Protein AF-A0A816GBE8-F1 (afdb_monomer_lite)

Foldseek 3Di:
DVVVVVVVVVVVVVVCVVCVVVVVNPPPPPFDFPPPFDADFDQDPVPRDTDGDDDPVVLVCCCVVPVVVVVVVLVVVLVVVLVVLVVVLVVVVVVVVVPDDDPCVVVSVCVSVVVNVVVVVVSVVVVLVVVLVSVVVSRDRGDVVND

Organism: NCBI:txid392033

Structure (mmCIF, N/CA/C/O backbone):
data_AF-A0A816GBE8-F1
#
_entry.id   AF-A0A816GBE8-F1
#
loop_
_atom_site.group_PDB
_atom_site.id
_atom_site.type_symbol
_atom_site.label_atom_id
_atom_site.label_alt_id
_atom_site.label_comp_id
_atom_site.label_asym_id
_atom_site.label_entity_id
_atom_site.label_seq_id
_atom_site.pdbx_PDB_ins_code
_atom_site.Cartn_x
_atom_site.Cartn_y
_atom_site.Cartn_z
_atom_site.occupancy
_atom_site.B_iso_or_equiv
_atom_site.auth_seq_id
_atom_site.auth_comp_id
_atom_site.auth_asym_id
_atom_site.auth_atom_id
_atom_site.pdbx_PDB_model_num
ATOM 1 N N . MET A 1 1 ? 17.360 5.935 10.957 1.00 73.19 1 MET A N 1
ATOM 2 C CA . MET A 1 1 ? 16.538 5.271 11.997 1.00 73.19 1 MET A CA 1
ATOM 3 C C . MET A 1 1 ? 16.233 6.179 13.185 1.00 73.19 1 MET A C 1
ATOM 5 O O . MET A 1 1 ? 15.063 6.327 13.497 1.00 73.19 1 MET A O 1
ATOM 9 N N . ILE A 1 2 ? 17.224 6.856 13.785 1.00 94.06 2 ILE A N 1
ATOM 10 C CA . ILE A 1 2 ? 17.028 7.737 14.960 1.00 94.06 2 ILE A CA 1
ATOM 11 C C . ILE A 1 2 ? 15.955 8.817 14.728 1.00 94.06 2 ILE A C 1
ATOM 13 O O . ILE A 1 2 ? 15.089 9.008 15.573 1.00 94.06 2 ILE A O 1
ATOM 17 N N . TRP A 1 3 ? 15.961 9.472 13.562 1.00 94.12 3 TRP A N 1
ATOM 18 C CA . TRP A 1 3 ? 14.969 10.500 13.221 1.00 94.12 3 TRP A CA 1
ATOM 19 C C . TRP A 1 3 ? 13.533 9.961 13.155 1.00 94.12 3 TRP A C 1
ATOM 21 O O . TRP A 1 3 ? 12.629 10.582 13.696 1.00 94.12 3 TRP A O 1
ATOM 31 N N . ALA A 1 4 ? 13.323 8.783 12.558 1.00 93.25 4 ALA A N 1
ATOM 32 C CA . ALA A 1 4 ? 11.997 8.173 12.459 1.00 93.25 4 ALA A CA 1
ATOM 33 C C . ALA A 1 4 ? 11.442 7.819 13.847 1.00 93.25 4 ALA A C 1
ATOM 35 O O . ALA A 1 4 ? 10.296 8.130 14.163 1.00 93.25 4 ALA A O 1
ATOM 36 N N . THR A 1 5 ? 12.281 7.236 14.708 1.00 94.88 5 THR A N 1
ATOM 37 C CA . THR A 1 5 ? 11.910 6.937 16.095 1.00 94.88 5 THR A CA 1
ATOM 38 C C . THR A 1 5 ? 11.639 8.217 16.886 1.00 94.88 5 THR A C 1
ATOM 40 O O . THR A 1 5 ? 10.636 8.300 17.591 1.00 94.88 5 THR A O 1
ATOM 43 N N . GLY A 1 6 ? 12.487 9.240 16.734 1.00 95.62 6 GLY A N 1
ATOM 44 C CA . GLY A 1 6 ? 12.308 10.542 17.378 1.00 95.62 6 GLY A CA 1
ATOM 45 C C . GLY A 1 6 ? 11.014 11.234 16.950 1.00 95.62 6 GLY A C 1
ATOM 46 O O . GLY A 1 6 ? 10.261 11.703 17.801 1.00 95.62 6 GLY A O 1
ATOM 47 N N . PHE A 1 7 ? 10.708 11.218 15.652 1.00 94.69 7 PHE A N 1
ATOM 48 C CA . PHE A 1 7 ? 9.465 11.749 15.104 1.00 94.69 7 PHE A CA 1
ATOM 49 C C . PHE A 1 7 ? 8.239 11.018 15.661 1.00 94.69 7 PHE A C 1
ATOM 51 O O . PHE A 1 7 ? 7.305 11.674 16.106 1.00 94.69 7 PHE A O 1
ATOM 58 N N . LEU A 1 8 ? 8.248 9.680 15.720 1.00 93.62 8 LEU A N 1
ATOM 59 C CA . LEU A 1 8 ? 7.137 8.909 16.294 1.00 93.62 8 LEU A CA 1
ATOM 60 C C . LEU A 1 8 ? 6.914 9.224 17.777 1.00 93.62 8 LEU A C 1
ATOM 62 O O . LEU A 1 8 ? 5.772 9.365 18.214 1.00 93.62 8 LEU A O 1
ATOM 66 N N . ILE A 1 9 ? 7.991 9.361 18.553 1.00 94.81 9 ILE A N 1
ATOM 67 C CA . ILE A 1 9 ? 7.905 9.722 19.974 1.00 94.81 9 ILE A CA 1
ATOM 68 C C . ILE A 1 9 ? 7.336 11.135 20.131 1.00 94.81 9 ILE A C 1
ATOM 70 O O . ILE A 1 9 ? 6.430 11.351 20.939 1.00 94.81 9 ILE A O 1
ATOM 74 N N . PHE A 1 10 ? 7.843 12.088 19.349 1.00 95.12 10 PHE A N 1
ATOM 75 C CA . PHE A 1 10 ? 7.362 13.464 19.358 1.00 95.12 10 PHE A CA 1
ATOM 76 C C . PHE A 1 10 ? 5.888 13.550 18.947 1.00 95.12 10 PHE A C 1
ATOM 78 O O . PHE A 1 10 ? 5.087 14.178 19.636 1.00 95.12 10 PHE A O 1
ATOM 85 N N . TRP A 1 11 ? 5.506 12.854 17.877 1.00 94.00 11 TRP A N 1
ATOM 86 C CA . TRP A 1 11 ? 4.138 12.834 17.374 1.00 94.00 11 TRP A CA 1
ATOM 87 C C . TRP A 1 11 ? 3.161 12.229 18.382 1.00 94.00 11 TRP A C 1
ATOM 89 O O . TRP A 1 11 ? 2.105 12.806 18.627 1.00 94.00 11 TRP A O 1
ATOM 99 N N . ARG A 1 12 ? 3.530 11.124 19.048 1.00 90.62 12 ARG A N 1
ATOM 100 C CA . ARG A 1 12 ? 2.709 10.534 20.120 1.00 90.62 12 ARG A CA 1
ATOM 101 C C . ARG A 1 12 ? 2.489 11.499 21.282 1.00 90.62 12 ARG A C 1
ATOM 103 O O . ARG A 1 12 ? 1.380 11.574 21.801 1.00 90.62 12 ARG A O 1
ATOM 110 N N . ARG A 1 13 ? 3.524 12.250 21.675 1.00 91.44 13 ARG A N 1
ATOM 111 C CA . ARG A 1 13 ? 3.397 13.287 22.712 1.00 91.44 13 ARG A CA 1
ATOM 112 C C . ARG A 1 13 ? 2.461 14.407 22.265 1.00 91.44 13 ARG A C 1
ATOM 114 O O . ARG A 1 13 ? 1.569 14.783 23.016 1.00 91.44 13 ARG A O 1
ATOM 121 N N . ARG A 1 14 ? 2.620 14.884 21.028 1.00 90.38 14 ARG A N 1
ATOM 122 C CA . ARG A 1 14 ? 1.782 15.948 20.467 1.00 90.38 14 ARG A CA 1
ATOM 123 C C . ARG A 1 14 ? 0.316 15.531 20.336 1.00 90.38 14 ARG A C 1
ATOM 125 O O . ARG A 1 14 ? -0.564 16.330 20.631 1.00 90.38 14 ARG A O 1
ATOM 132 N N . GLN A 1 15 ? 0.043 14.286 19.940 1.00 90.00 15 GLN A N 1
ATOM 133 C CA . GLN A 1 15 ? -1.323 13.760 19.883 1.00 90.00 15 GLN A CA 1
ATOM 134 C C . GLN A 1 15 ? -1.992 13.731 21.260 1.00 90.00 15 GLN A C 1
ATOM 136 O O . GLN A 1 15 ? -3.145 14.136 21.370 1.00 90.00 15 GLN A O 1
ATOM 141 N N . ALA A 1 16 ? -1.274 13.303 22.303 1.00 86.75 16 ALA A N 1
ATOM 142 C CA . ALA A 1 16 ? -1.808 13.286 23.664 1.00 86.75 16 ALA A CA 1
ATOM 143 C C . ALA A 1 16 ? -2.120 14.700 24.182 1.00 86.75 16 ALA A C 1
ATOM 145 O O . ALA A 1 16 ? -3.162 14.915 24.793 1.00 86.75 16 ALA A O 1
ATOM 146 N N . GLU A 1 17 ? -1.255 15.675 23.890 1.00 88.94 17 GLU A N 1
ATOM 147 C CA . GLU A 1 17 ? -1.470 17.078 24.259 1.00 88.94 17 GLU A CA 1
ATOM 148 C C . GLU A 1 17 ? -2.728 17.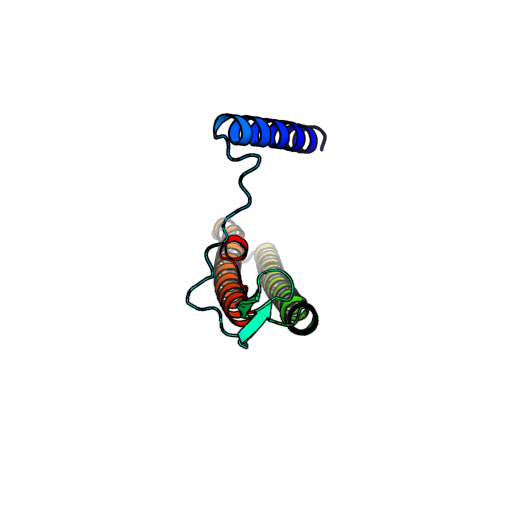660 23.594 1.00 88.94 17 GLU A C 1
ATOM 150 O O . GLU A 1 17 ? -3.540 18.298 24.259 1.00 88.94 17 GLU A O 1
ATOM 155 N N . ILE A 1 18 ? -2.926 17.398 22.297 1.00 88.56 18 ILE A N 1
ATOM 156 C CA . ILE A 1 18 ? -4.110 17.862 21.557 1.00 88.56 18 ILE A CA 1
ATOM 157 C C . ILE A 1 18 ? -5.381 17.169 22.069 1.00 88.56 18 ILE A C 1
ATOM 159 O O . ILE A 1 18 ? -6.397 17.829 22.275 1.00 88.56 18 ILE A O 1
ATOM 163 N N . ALA A 1 19 ? -5.328 15.859 22.331 1.00 85.38 19 ALA A N 1
ATOM 164 C CA . ALA A 1 19 ? -6.460 15.118 22.889 1.00 85.38 19 ALA A CA 1
ATOM 165 C C . ALA A 1 19 ? -6.864 15.641 24.279 1.00 85.38 19 ALA A C 1
ATOM 167 O O . ALA A 1 19 ? -8.056 15.763 24.574 1.00 85.38 19 ALA A O 1
ATOM 168 N N . TYR A 1 20 ? -5.874 16.012 25.101 1.00 84.06 20 TYR A N 1
ATOM 169 C CA . TYR A 1 20 ? -6.091 16.655 26.395 1.00 84.06 20 TYR A CA 1
ATOM 170 C C . TYR A 1 20 ? -6.712 18.050 26.246 1.00 84.06 20 TYR A C 1
ATOM 172 O O . TYR A 1 20 ? -7.715 18.339 26.892 1.00 84.06 20 TYR A O 1
ATOM 180 N N . GLN A 1 21 ? -6.190 18.891 25.345 1.00 88.94 21 GLN A N 1
ATOM 181 C CA . GLN A 1 21 ? -6.753 20.223 25.067 1.00 88.94 21 GLN A CA 1
ATOM 182 C C . GLN A 1 21 ? -8.208 20.163 24.591 1.00 88.94 21 GLN A C 1
ATOM 184 O O . GLN A 1 21 ? -9.004 21.038 24.922 1.00 88.94 21 GLN A O 1
ATOM 189 N N . TRP A 1 22 ? -8.565 19.135 23.823 1.00 87.19 22 TRP A N 1
ATOM 190 C CA . TRP A 1 22 ? -9.931 18.926 23.343 1.00 87.19 22 TRP A CA 1
ATOM 191 C C . TRP A 1 22 ? -10.825 18.181 24.337 1.00 87.19 22 TRP A C 1
ATOM 193 O O . TRP A 1 22 ? -11.980 17.917 24.018 1.00 87.19 22 TRP A O 1
ATOM 203 N N . ASN A 1 23 ? -10.320 17.847 25.531 1.00 79.50 23 ASN A N 1
ATOM 204 C CA . ASN A 1 23 ? -11.038 17.088 26.556 1.00 79.50 23 ASN A CA 1
ATOM 205 C C . ASN A 1 23 ? -11.622 15.759 26.029 1.00 79.50 23 ASN A C 1
ATOM 207 O O . ASN A 1 23 ? -12.653 15.277 26.490 1.00 79.50 23 ASN A O 1
ATOM 211 N N . THR A 1 24 ? -10.957 15.178 25.027 1.00 75.81 24 THR A N 1
ATOM 212 C CA . THR A 1 24 ? -11.331 13.903 24.389 1.00 75.81 24 THR A CA 1
ATOM 213 C C . THR A 1 24 ? -10.486 12.740 24.904 1.00 75.81 24 THR A C 1
ATOM 215 O O . THR A 1 24 ? -10.634 11.620 24.425 1.00 75.81 24 THR A O 1
ATOM 218 N N . LEU A 1 25 ? -9.599 12.996 25.874 1.00 67.38 25 LEU A N 1
ATOM 219 C CA . LEU A 1 25 ? -8.664 12.009 26.411 1.00 67.38 25 LEU A CA 1
ATOM 220 C C . LEU A 1 25 ? -9.383 10.833 27.097 1.00 67.38 25 LEU A C 1
ATOM 222 O O . LEU A 1 25 ? -8.980 9.693 26.894 1.00 67.38 25 LEU A O 1
ATOM 226 N N . ASP A 1 26 ? -10.468 11.122 27.825 1.00 62.22 26 ASP A N 1
ATOM 227 C CA . ASP A 1 26 ? -11.258 10.149 28.598 1.00 62.22 26 ASP A CA 1
ATOM 228 C C . ASP A 1 26 ? -12.691 9.980 28.067 1.00 62.22 26 ASP A C 1
ATOM 230 O O . ASP A 1 26 ? -13.553 9.416 28.743 1.00 62.22 26 ASP A O 1
ATOM 234 N N . MET A 1 27 ? -12.987 10.474 26.858 1.00 57.50 27 MET A N 1
ATOM 235 C CA . MET A 1 27 ? -14.253 10.117 26.221 1.00 57.50 27 MET A CA 1
ATOM 236 C C . MET A 1 27 ? -14.192 8.635 25.856 1.00 57.50 27 MET A C 1
ATOM 238 O O . MET A 1 27 ? -13.541 8.264 24.877 1.00 57.50 27 MET A O 1
ATOM 242 N N . GLU A 1 28 ? -14.894 7.789 26.618 1.00 56.84 28 GLU A N 1
ATOM 243 C CA . GLU A 1 28 ? -15.313 6.490 26.100 1.00 56.84 28 GLU A CA 1
ATOM 244 C C . GLU A 1 28 ? -16.019 6.767 24.771 1.00 56.84 28 GLU A C 1
ATOM 246 O O . GLU A 1 28 ? -16.988 7.538 24.747 1.00 56.84 28 GLU A O 1
ATOM 251 N N . PRO A 1 29 ? -15.512 6.241 23.644 1.00 56.19 29 PRO A N 1
ATOM 252 C CA . PRO A 1 29 ? -16.166 6.453 22.374 1.00 56.19 29 PRO A CA 1
ATOM 253 C C . PRO A 1 29 ? -17.565 5.858 22.508 1.00 56.19 29 PRO A C 1
ATOM 255 O O . PRO A 1 29 ? -17.725 4.647 22.637 1.00 56.19 29 PRO A O 1
ATOM 258 N N . ILE A 1 30 ? -18.583 6.718 22.519 1.00 49.59 30 ILE A N 1
ATOM 259 C CA . ILE A 1 30 ? -19.970 6.293 22.371 1.00 49.59 30 ILE A CA 1
ATOM 260 C C . ILE A 1 30 ? -20.057 5.791 20.932 1.00 49.59 30 ILE A C 1
ATOM 262 O O . ILE A 1 30 ? -20.272 6.557 19.995 1.00 49.59 30 ILE A O 1
ATOM 266 N N . GLU A 1 31 ? -19.733 4.516 20.747 1.00 52.31 31 GLU A N 1
ATOM 267 C CA . GLU A 1 31 ? -19.660 3.878 19.445 1.00 52.31 31 GLU A CA 1
ATOM 268 C C . GLU A 1 31 ? -21.063 3.814 18.855 1.00 52.31 31 GLU A C 1
ATOM 270 O O . GLU A 1 31 ? -21.915 3.029 19.277 1.00 52.31 31 GLU A O 1
ATOM 275 N N . GLU A 1 32 ? -21.316 4.671 17.867 1.00 51.97 32 GLU A N 1
ATOM 276 C CA . GLU A 1 32 ? -22.520 4.577 17.058 1.00 51.97 32 GLU A CA 1
ATOM 277 C C . GLU A 1 32 ? -22.555 3.206 16.375 1.00 51.97 32 GLU A C 1
ATOM 279 O O . GLU A 1 32 ? -21.706 2.854 15.551 1.00 51.97 32 GLU A O 1
ATOM 284 N N . ILE A 1 33 ? -23.561 2.410 16.741 1.00 49.19 33 ILE A N 1
ATOM 285 C CA . ILE A 1 33 ? -23.835 1.118 16.121 1.00 49.19 33 ILE A CA 1
ATOM 286 C C . ILE A 1 33 ? -24.190 1.382 14.657 1.00 49.19 33 ILE A C 1
ATOM 288 O O . ILE A 1 33 ? -25.199 2.021 14.350 1.00 49.19 33 ILE A O 1
ATOM 292 N N . ARG A 1 34 ? -23.377 0.861 13.736 1.00 49.91 34 ARG A N 1
ATOM 293 C CA . ARG A 1 34 ? -23.612 0.993 12.296 1.00 49.91 34 ARG A CA 1
ATOM 294 C C . ARG A 1 34 ? -24.992 0.425 11.936 1.00 49.91 34 ARG A C 1
ATOM 296 O O . ARG A 1 34 ? -25.279 -0.737 12.224 1.00 49.91 34 ARG A O 1
ATOM 303 N N . SER A 1 35 ? -25.821 1.196 11.228 1.00 49.44 35 SER A N 1
ATOM 304 C CA . SER A 1 35 ? -27.180 0.793 10.804 1.00 49.44 35 SER A CA 1
ATOM 305 C C . SER A 1 35 ? -27.227 -0.475 9.935 1.00 49.44 35 SER A C 1
ATOM 307 O O . SER A 1 35 ? -28.280 -1.083 9.762 1.00 49.44 35 SER A O 1
ATOM 309 N N . THR A 1 36 ? -26.083 -0.896 9.388 1.00 51.88 36 THR A N 1
ATOM 310 C CA . THR A 1 36 ? -25.926 -2.083 8.532 1.00 51.88 36 THR A CA 1
ATOM 311 C C . THR A 1 36 ? -25.478 -3.349 9.279 1.00 51.88 36 THR A C 1
ATOM 313 O O . THR A 1 36 ? -25.255 -4.376 8.635 1.00 51.88 36 THR A O 1
ATOM 316 N N . PHE A 1 37 ? -25.319 -3.312 10.608 1.00 49.56 37 PHE A N 1
ATOM 317 C CA . PHE A 1 37 ? -24.827 -4.455 11.384 1.00 49.56 37 PHE A CA 1
ATOM 318 C C . PHE A 1 37 ? -25.871 -5.580 11.463 1.00 49.56 37 PHE A C 1
ATOM 320 O O . PHE A 1 37 ? -26.924 -5.439 12.084 1.00 49.56 37 PHE A O 1
ATOM 327 N N . LYS A 1 38 ? -25.582 -6.726 10.834 1.00 52.81 38 LYS A N 1
ATOM 328 C CA . LYS A 1 38 ? -26.440 -7.922 10.894 1.00 52.81 38 LYS A CA 1
ATOM 329 C C . LYS A 1 38 ? -25.942 -8.869 11.983 1.00 52.81 38 LYS A C 1
ATOM 331 O O . LYS A 1 38 ? -24.794 -9.295 11.947 1.00 52.81 38 LYS A O 1
ATOM 336 N N . GLY A 1 39 ? -26.798 -9.278 12.909 1.00 56.44 39 GLY A N 1
ATOM 337 C CA . GLY A 1 39 ? -26.468 -10.341 13.857 1.00 56.44 39 GLY A CA 1
ATOM 338 C C . GLY A 1 39 ? -27.673 -10.773 14.679 1.00 56.44 39 GLY A C 1
ATOM 339 O O . GLY A 1 39 ? -28.779 -10.275 14.482 1.00 56.44 39 GLY A O 1
ATOM 340 N N . GLN A 1 40 ? -27.463 -11.727 15.581 1.00 49.97 40 GLN A N 1
ATOM 341 C CA . GLN A 1 40 ? -28.527 -12.232 16.441 1.00 49.97 40 GLN A CA 1
ATOM 342 C C . GLN A 1 40 ? -28.664 -11.342 17.677 1.00 49.97 40 GLN A C 1
ATOM 344 O O . GLN A 1 40 ? -27.669 -10.946 18.288 1.00 49.97 40 GLN A O 1
ATOM 349 N N . LEU A 1 41 ? -29.911 -11.017 18.014 1.00 54.00 41 LEU A N 1
ATOM 350 C CA . LEU A 1 41 ? -30.280 -10.285 19.218 1.00 54.00 41 LEU A CA 1
ATOM 351 C C . LEU A 1 41 ? -29.933 -11.148 20.434 1.00 54.00 41 LEU A C 1
ATOM 353 O O . LEU A 1 41 ? -30.557 -12.183 20.665 1.00 54.00 41 LEU A O 1
ATOM 357 N N . HIS A 1 42 ? -28.925 -10.735 21.193 1.00 49.50 42 HIS A N 1
ATOM 358 C CA . HIS A 1 42 ? -28.544 -11.374 22.443 1.00 49.50 42 HIS A CA 1
ATOM 359 C C . HIS A 1 42 ? -28.728 -10.378 23.586 1.00 49.50 42 HIS A C 1
ATOM 361 O O . HIS A 1 42 ? -28.514 -9.178 23.428 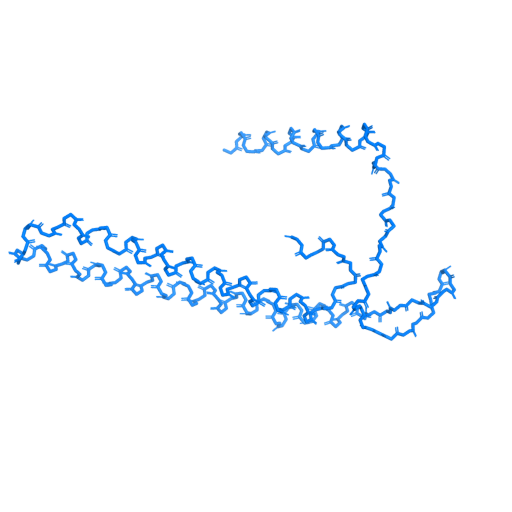1.00 49.50 42 HIS A O 1
ATOM 367 N N . ARG A 1 43 ? -29.169 -10.848 24.751 1.00 50.62 43 ARG A N 1
ATOM 368 C CA . ARG A 1 43 ? -29.344 -9.970 25.910 1.00 50.62 43 ARG A CA 1
ATOM 369 C C . ARG A 1 43 ? -28.001 -9.844 26.618 1.00 50.62 43 ARG A C 1
ATOM 371 O O . ARG A 1 43 ? -27.453 -10.855 27.049 1.00 50.62 43 ARG A O 1
ATOM 378 N N . SER A 1 44 ? -27.461 -8.630 26.703 1.00 54.38 44 SER A N 1
ATOM 379 C CA . SER A 1 44 ? -26.183 -8.408 27.382 1.00 54.38 44 SER A CA 1
ATOM 380 C C . SER A 1 44 ? -26.310 -8.774 28.869 1.00 54.38 44 SER A C 1
ATOM 382 O O . SER A 1 44 ? -27.234 -8.280 29.525 1.00 54.38 44 SER A O 1
ATOM 384 N N . PRO A 1 45 ? -25.408 -9.606 29.423 1.00 53.72 45 PRO A N 1
ATOM 385 C CA . PRO A 1 45 ? -25.445 -10.001 30.831 1.00 53.72 45 PRO A CA 1
ATOM 386 C C . PRO A 1 45 ? -25.107 -8.850 31.792 1.00 53.72 45 PRO A C 1
ATOM 388 O O . PRO A 1 45 ? -25.373 -8.968 32.982 1.00 53.72 45 PRO A O 1
ATOM 391 N N . VAL A 1 46 ? -24.551 -7.740 31.288 1.00 52.56 46 VAL A N 1
ATOM 392 C CA . VAL A 1 46 ? -24.108 -6.596 32.105 1.00 52.56 46 VAL A CA 1
ATOM 393 C C . VAL A 1 46 ? -25.087 -5.420 32.013 1.00 52.56 46 VAL A C 1
ATOM 395 O O . VAL A 1 46 ? -25.389 -4.786 33.017 1.00 52.56 46 VAL A O 1
ATOM 398 N N . THR A 1 47 ? -25.637 -5.149 30.826 1.00 56.28 47 THR A N 1
ATOM 399 C CA . THR A 1 47 ? -26.531 -4.001 30.570 1.00 56.28 47 THR A CA 1
ATOM 400 C C . THR A 1 47 ? -28.010 -4.378 30.483 1.00 56.28 47 THR A C 1
ATOM 402 O O . THR A 1 47 ? -28.864 -3.493 30.480 1.00 56.28 47 THR A O 1
ATOM 405 N N . GLY A 1 48 ? -28.352 -5.666 30.352 1.00 56.06 48 GLY A N 1
ATOM 406 C CA . GLY A 1 48 ? -29.734 -6.151 30.215 1.00 56.06 48 GLY A CA 1
ATOM 407 C C . GLY A 1 48 ? -30.448 -5.738 28.917 1.00 56.06 48 GLY A C 1
ATOM 408 O O . GLY A 1 48 ? -31.580 -6.176 28.681 1.00 56.06 48 GLY A O 1
ATOM 409 N N . LYS A 1 49 ? -29.788 -4.927 28.080 1.00 58.00 49 LYS A N 1
ATOM 410 C CA . LYS A 1 49 ? -30.252 -4.437 26.780 1.00 58.00 49 LYS A CA 1
ATOM 411 C C . LYS A 1 49 ? -30.013 -5.487 25.690 1.00 58.00 49 LYS A C 1
ATOM 413 O O . LYS A 1 49 ? -29.108 -6.317 25.786 1.00 58.00 49 LYS A O 1
ATOM 418 N N . LEU A 1 50 ? -30.868 -5.460 24.669 1.00 56.59 50 LEU A N 1
ATOM 419 C CA . LEU A 1 50 ? -30.731 -6.277 23.466 1.00 56.59 50 LEU A CA 1
ATOM 420 C C . LEU A 1 50 ? -29.577 -5.726 22.634 1.00 56.59 50 LEU A C 1
ATOM 422 O O . LEU A 1 50 ? -29.675 -4.648 22.055 1.00 56.59 50 LEU A O 1
ATOM 426 N N . GLU A 1 51 ? -28.487 -6.476 22.591 1.00 55.97 51 GLU A N 1
ATOM 427 C CA . GLU A 1 51 ? -27.308 -6.151 21.813 1.00 55.97 51 GLU A CA 1
ATOM 428 C C . GLU A 1 51 ? -27.097 -7.206 20.735 1.00 55.97 51 GLU A C 1
ATOM 430 O O . GLU A 1 51 ? -27.231 -8.411 20.949 1.00 55.97 51 GLU A O 1
ATOM 435 N N . VAL A 1 52 ? -26.751 -6.752 19.537 1.00 57.44 52 VAL A N 1
ATOM 436 C CA . VAL A 1 52 ? -26.422 -7.660 18.446 1.00 57.44 52 VAL A CA 1
ATOM 437 C C . VAL A 1 52 ? -25.031 -8.244 18.726 1.00 57.44 52 VAL A C 1
ATOM 439 O O . VAL A 1 52 ? -24.050 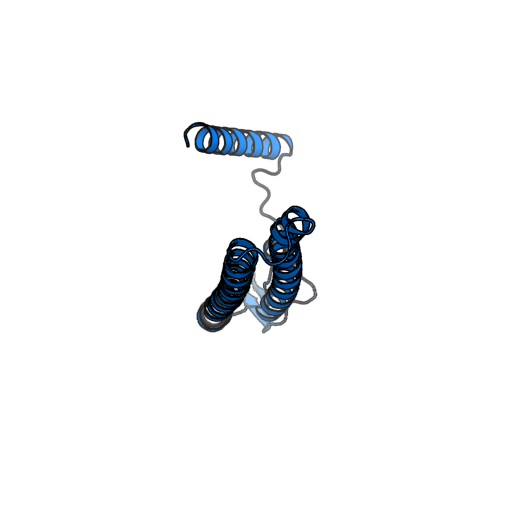-7.493 18.772 1.00 57.44 52 VAL A O 1
ATOM 442 N N . TYR A 1 53 ? -24.950 -9.559 18.952 1.00 57.25 53 TYR A N 1
ATOM 443 C CA . TYR A 1 53 ? -23.713 -10.276 19.291 1.00 57.25 53 TYR A CA 1
ATOM 444 C C . TYR A 1 53 ? -23.220 -11.103 18.096 1.00 57.25 53 TYR A C 1
ATOM 446 O O . TYR A 1 53 ? -23.986 -11.854 17.487 1.00 57.25 53 TYR A O 1
ATOM 454 N N . TYR A 1 54 ? -21.931 -10.983 17.762 1.00 56.41 54 TYR A N 1
ATOM 455 C CA . TYR A 1 54 ? -21.266 -11.818 16.758 1.00 56.41 54 TYR A CA 1
ATOM 456 C C . TYR A 1 54 ? -20.106 -12.582 17.415 1.00 56.41 54 TYR A C 1
ATOM 458 O O . TYR A 1 54 ? -19.265 -11.956 18.058 1.00 56.41 54 TYR A O 1
ATOM 466 N N . PRO A 1 55 ? -20.020 -13.917 17.274 1.00 62.09 55 PRO A N 1
ATOM 467 C CA . PRO A 1 55 ? -18.993 -14.705 17.948 1.00 62.09 55 PRO A CA 1
ATOM 468 C C . PRO A 1 55 ? -17.589 -14.407 17.396 1.00 62.09 55 PRO A C 1
ATOM 470 O O . PRO A 1 55 ? -17.304 -14.614 16.212 1.00 62.09 55 PRO A O 1
ATOM 473 N N . ASN A 1 56 ? -16.683 -13.996 18.287 1.00 61.38 56 ASN A N 1
ATOM 474 C CA . ASN A 1 56 ? -15.304 -13.601 17.968 1.00 61.38 56 ASN A CA 1
ATOM 475 C C . ASN A 1 56 ? -14.502 -14.697 17.240 1.00 61.38 56 ASN A C 1
ATOM 477 O O . ASN A 1 56 ? -13.692 -14.397 16.365 1.00 61.38 56 ASN A O 1
ATOM 481 N N . TRP A 1 57 ? -14.767 -15.973 17.538 1.00 57.22 57 TRP A N 1
ATOM 482 C CA . TRP A 1 57 ? -14.077 -17.110 16.914 1.00 57.22 57 TRP A CA 1
ATOM 483 C C . TRP A 1 57 ? -14.421 -17.280 15.428 1.00 57.22 57 TRP A C 1
ATOM 485 O O . TRP A 1 57 ? -13.543 -17.585 14.625 1.00 57.22 57 TRP A O 1
ATOM 495 N N . LYS A 1 58 ? -15.674 -17.001 15.029 1.00 64.31 58 LYS A N 1
ATOM 496 C CA . LYS A 1 58 ? -16.064 -17.013 13.607 1.00 64.31 58 LYS A CA 1
ATOM 497 C C . LYS A 1 58 ? -15.392 -15.875 12.841 1.00 64.31 58 LYS A C 1
ATOM 499 O O . LYS A 1 58 ? -15.023 -16.061 11.688 1.00 64.31 58 LYS A O 1
ATOM 504 N N . ARG A 1 59 ? -15.194 -14.720 13.489 1.00 64.69 59 ARG A N 1
ATOM 505 C CA . ARG A 1 59 ? -14.483 -13.572 12.904 1.00 64.69 59 ARG A CA 1
ATOM 506 C C . ARG A 1 59 ? -12.990 -13.865 12.728 1.00 64.69 59 ARG A C 1
ATOM 508 O O . ARG A 1 59 ? -12.442 -13.571 11.672 1.00 64.69 59 ARG A O 1
ATOM 515 N N . LEU A 1 60 ? -12.350 -14.486 13.722 1.00 65.12 60 LEU A N 1
ATOM 516 C CA . LEU A 1 60 ? -10.942 -14.880 13.627 1.00 65.12 60 LEU A CA 1
ATOM 517 C C . LEU A 1 60 ? -10.726 -15.925 12.528 1.00 65.12 60 LEU A C 1
ATOM 519 O O . LEU A 1 60 ? -9.810 -15.772 11.727 1.00 65.12 60 LEU A O 1
ATOM 523 N N . LEU A 1 61 ? -11.590 -16.941 12.451 1.00 65.69 61 LEU A N 1
ATOM 524 C CA . LEU A 1 61 ? -11.495 -17.980 11.427 1.00 65.69 61 LEU A CA 1
ATOM 525 C C . LEU A 1 61 ? -11.642 -17.392 10.018 1.00 65.69 61 LEU A C 1
ATOM 527 O O . LEU A 1 61 ? -10.854 -17.716 9.139 1.00 65.69 61 LEU A O 1
ATOM 531 N N . PHE A 1 62 ? -12.602 -16.488 9.811 1.00 67.19 62 PHE A N 1
ATOM 532 C CA . PHE A 1 62 ? -12.803 -15.843 8.513 1.00 67.19 62 PHE A CA 1
ATOM 533 C C . PHE A 1 62 ? -11.608 -14.963 8.127 1.00 67.19 62 PHE A C 1
ATOM 535 O O . PHE A 1 62 ? -11.097 -15.071 7.015 1.00 67.19 62 PHE A O 1
ATOM 542 N N . ARG A 1 63 ? -11.077 -14.180 9.073 1.00 68.94 63 ARG A N 1
ATOM 543 C CA . ARG A 1 63 ? -9.883 -13.356 8.846 1.00 68.94 63 ARG A CA 1
ATOM 544 C C . ARG A 1 63 ? -8.659 -14.196 8.484 1.00 68.94 63 ARG A C 1
ATOM 546 O O . ARG A 1 63 ? -7.906 -13.858 7.574 1.00 68.94 63 ARG A O 1
ATOM 553 N N . LEU A 1 64 ? -8.452 -15.298 9.198 1.00 67.19 64 LEU A N 1
ATOM 554 C CA . LEU A 1 64 ? -7.270 -16.139 9.031 1.00 67.19 64 LEU A CA 1
ATOM 555 C C . LEU A 1 64 ? -7.359 -16.997 7.760 1.00 67.19 64 LEU A C 1
ATOM 557 O O . LEU A 1 64 ? -6.353 -17.193 7.087 1.00 67.19 64 LEU A O 1
ATOM 561 N N . LEU A 1 65 ? -8.560 -17.457 7.405 1.00 71.56 65 LEU A N 1
ATOM 562 C CA . LEU A 1 65 ? -8.787 -18.387 6.296 1.00 71.56 65 LEU A CA 1
ATOM 563 C C . LEU A 1 65 ? -9.136 -17.691 4.974 1.00 71.56 65 LEU A C 1
ATOM 565 O O . LEU A 1 65 ? -8.976 -18.293 3.919 1.00 71.56 65 LEU A O 1
ATOM 569 N N . VAL A 1 66 ? -9.584 -16.434 5.006 1.00 71.25 66 VAL A N 1
ATOM 570 C CA . VAL A 1 66 ? -9.966 -15.682 3.801 1.00 71.25 66 VAL A CA 1
ATOM 571 C C . VAL A 1 66 ? -9.026 -14.503 3.574 1.00 71.25 66 VAL A C 1
ATOM 573 O O . VAL A 1 66 ? -8.466 -14.368 2.490 1.00 71.25 66 VAL A O 1
ATOM 576 N N . THR A 1 67 ? -8.782 -13.677 4.591 1.00 74.19 67 THR A N 1
ATOM 577 C CA . THR A 1 67 ? -8.037 -12.420 4.421 1.00 74.19 67 THR A CA 1
ATOM 578 C C . THR A 1 67 ? -6.541 -12.661 4.212 1.00 74.19 67 THR A C 1
ATOM 580 O O . THR A 1 67 ? -5.964 -12.137 3.260 1.00 74.19 67 THR A O 1
ATOM 583 N N . ILE A 1 68 ? -5.912 -13.512 5.030 1.00 77.62 68 ILE A N 1
ATOM 584 C CA . ILE A 1 68 ? -4.479 -13.842 4.896 1.00 77.62 68 ILE A CA 1
ATOM 585 C C . ILE A 1 68 ? -4.137 -14.500 3.546 1.00 77.62 68 ILE A C 1
ATOM 587 O O . ILE A 1 68 ? -3.246 -13.989 2.859 1.00 77.62 68 ILE A O 1
ATOM 591 N N . PRO A 1 69 ? -4.799 -15.592 3.114 1.00 81.38 69 PRO A N 1
ATOM 592 C CA . PRO A 1 69 ? -4.456 -16.214 1.838 1.00 81.38 69 PRO A CA 1
ATOM 593 C C . PRO A 1 69 ? -4.773 -15.307 0.650 1.00 81.38 69 PRO A C 1
ATOM 595 O O . PRO A 1 69 ? -4.022 -15.310 -0.320 1.00 81.38 69 PRO A O 1
ATOM 598 N N . MET A 1 70 ? -5.816 -14.475 0.731 1.00 77.25 70 MET A N 1
ATOM 599 C CA . MET A 1 70 ? -6.129 -13.524 -0.336 1.00 77.25 70 MET A CA 1
ATOM 600 C C . MET A 1 70 ? -5.039 -12.456 -0.498 1.00 77.25 70 MET A C 1
ATOM 602 O O . MET A 1 70 ? -4.648 -12.144 -1.625 1.00 77.25 70 MET A O 1
ATOM 606 N N . ILE A 1 71 ? -4.495 -11.939 0.610 1.00 81.44 71 ILE A N 1
ATOM 607 C CA . ILE A 1 71 ? -3.326 -11.045 0.580 1.00 81.44 71 ILE A CA 1
ATOM 608 C C . ILE A 1 71 ? -2.123 -11.777 -0.029 1.00 81.44 71 ILE A C 1
ATOM 610 O O . ILE A 1 71 ? -1.447 -11.226 -0.895 1.00 81.44 71 ILE A O 1
ATOM 614 N N . GLY A 1 72 ? -1.892 -13.035 0.359 1.00 85.06 72 GLY A N 1
ATOM 615 C CA . GLY A 1 72 ? -0.819 -13.862 -0.202 1.00 85.06 72 GLY A CA 1
ATOM 616 C C . GLY A 1 72 ? -0.925 -14.041 -1.721 1.00 85.06 72 GLY A C 1
ATOM 617 O O . GLY A 1 72 ? 0.052 -13.820 -2.437 1.00 85.06 72 GLY A O 1
ATOM 618 N N . ILE A 1 73 ? -2.118 -14.365 -2.227 1.00 84.00 73 ILE A N 1
ATOM 619 C CA . ILE A 1 73 ? -2.392 -14.498 -3.667 1.00 84.00 73 ILE A CA 1
ATOM 620 C C . ILE A 1 73 ? -2.156 -13.166 -4.386 1.00 84.00 73 ILE A C 1
ATOM 622 O O . ILE A 1 73 ? -1.558 -13.145 -5.461 1.00 84.00 73 ILE A O 1
ATOM 626 N N . ASN A 1 74 ? -2.583 -12.048 -3.794 1.00 82.12 74 ASN A N 1
ATOM 627 C CA . ASN A 1 74 ? -2.368 -10.729 -4.380 1.00 82.12 74 ASN A CA 1
ATOM 628 C C . ASN A 1 74 ? -0.876 -10.379 -4.482 1.00 82.12 74 ASN A C 1
ATOM 630 O O . ASN A 1 74 ? -0.430 -9.939 -5.541 1.00 82.12 74 ASN A O 1
ATOM 634 N N . ILE A 1 75 ? -0.101 -10.641 -3.426 1.00 85.56 75 ILE A N 1
ATOM 635 C CA . ILE A 1 75 ? 1.351 -10.432 -3.433 1.00 85.56 75 ILE A CA 1
ATOM 636 C C . ILE A 1 75 ? 1.999 -11.291 -4.519 1.00 85.56 75 ILE A C 1
ATOM 638 O O . ILE A 1 75 ? 2.759 -10.764 -5.328 1.00 85.56 75 ILE A O 1
ATOM 642 N N . MET A 1 76 ? 1.658 -12.582 -4.599 1.00 89.00 76 MET A N 1
ATOM 643 C CA . MET A 1 76 ? 2.197 -13.463 -5.641 1.00 89.00 76 MET A CA 1
ATOM 644 C C . MET A 1 76 ? 1.867 -12.968 -7.052 1.00 89.00 76 MET A C 1
ATOM 646 O O . MET A 1 76 ? 2.741 -12.964 -7.919 1.00 89.00 76 MET A O 1
ATOM 650 N N . LEU A 1 77 ? 0.634 -12.513 -7.278 1.00 85.00 77 LEU A N 1
ATOM 651 C CA . LEU A 1 77 ? 0.188 -11.995 -8.568 1.00 85.00 77 LEU A CA 1
ATOM 652 C C . LEU A 1 77 ? 0.951 -10.724 -8.967 1.00 85.00 77 LEU A C 1
ATOM 654 O O . LEU A 1 77 ? 1.459 -10.641 -10.085 1.00 85.00 77 LEU A O 1
ATOM 658 N N . VAL A 1 78 ? 1.087 -9.759 -8.053 1.00 84.75 78 VAL A N 1
ATOM 659 C CA . VAL A 1 78 ? 1.852 -8.526 -8.297 1.00 84.75 78 VAL A CA 1
ATOM 660 C C . VAL A 1 78 ? 3.324 -8.852 -8.547 1.00 84.75 78 VAL A C 1
ATOM 662 O O . VAL A 1 78 ? 3.896 -8.382 -9.530 1.00 84.75 78 VAL A O 1
ATOM 665 N N . SER A 1 79 ? 3.932 -9.712 -7.725 1.00 88.31 79 SER A N 1
ATOM 666 C CA . SER A 1 79 ? 5.312 -10.164 -7.926 1.00 88.31 79 SER A CA 1
ATOM 667 C C . SER A 1 79 ? 5.508 -10.819 -9.294 1.00 88.31 79 SER A C 1
ATOM 669 O O . SER A 1 79 ? 6.480 -10.511 -9.983 1.00 88.31 79 SER A O 1
ATOM 671 N N . PHE A 1 80 ? 4.580 -11.673 -9.727 1.00 89.81 80 PHE A N 1
ATOM 672 C CA . PHE A 1 80 ? 4.639 -12.317 -11.038 1.00 89.81 80 PHE A CA 1
ATOM 673 C C . PHE A 1 80 ? 4.621 -11.298 -12.185 1.00 89.81 80 PHE A C 1
ATOM 675 O O . PHE A 1 80 ? 5.453 -11.364 -13.092 1.00 89.81 80 PHE A O 1
ATOM 682 N N . VAL A 1 81 ? 3.726 -10.312 -12.123 1.00 86.06 81 VAL A N 1
ATOM 683 C CA . VAL A 1 81 ? 3.613 -9.270 -13.151 1.00 86.06 81 VAL A CA 1
ATOM 684 C C . VAL A 1 81 ? 4.866 -8.390 -13.209 1.00 86.06 81 VAL A C 1
ATOM 686 O O . VAL A 1 81 ? 5.372 -8.111 -14.297 1.00 86.06 81 VAL A O 1
ATOM 689 N N . ILE A 1 82 ? 5.426 -8.015 -12.056 1.00 86.69 82 ILE A N 1
ATOM 690 C CA . ILE A 1 82 ? 6.687 -7.262 -11.989 1.00 86.69 82 ILE A CA 1
ATOM 691 C C . ILE A 1 82 ? 7.825 -8.060 -12.643 1.00 86.69 82 ILE A C 1
ATOM 693 O O . ILE A 1 82 ? 8.583 -7.513 -13.446 1.00 86.69 82 ILE A O 1
ATOM 697 N N . LEU A 1 83 ? 7.925 -9.362 -12.358 1.00 90.38 83 LEU A N 1
ATOM 698 C CA . LEU A 1 83 ? 8.941 -10.232 -12.959 1.00 90.38 83 LEU A CA 1
ATOM 699 C C . LEU A 1 83 ? 8.801 -10.332 -14.482 1.00 90.38 83 LEU A C 1
ATOM 701 O O . LEU A 1 83 ? 9.816 -10.316 -15.182 1.00 90.38 83 LEU A O 1
ATOM 705 N N . LEU A 1 84 ? 7.573 -10.402 -15.005 1.00 89.06 84 LEU A N 1
ATOM 706 C CA . LEU A 1 84 ? 7.323 -10.389 -16.449 1.00 89.06 84 LEU A CA 1
ATOM 707 C C . LEU A 1 84 ? 7.808 -9.089 -17.097 1.00 89.06 84 LEU A C 1
ATOM 709 O O . LEU A 1 84 ? 8.498 -9.143 -18.115 1.00 89.06 84 LEU A O 1
ATOM 713 N N . ILE A 1 85 ? 7.508 -7.937 -16.491 1.00 85.69 85 ILE A N 1
ATOM 714 C CA . ILE A 1 85 ? 7.934 -6.626 -17.003 1.00 85.69 85 ILE A CA 1
ATOM 715 C C . ILE A 1 85 ? 9.462 -6.515 -16.992 1.00 85.69 85 ILE A C 1
ATOM 717 O O . ILE A 1 85 ? 10.053 -6.124 -17.998 1.00 85.69 85 ILE A O 1
ATOM 721 N N . ILE A 1 86 ? 10.118 -6.935 -15.906 1.00 85.81 86 ILE A N 1
ATOM 722 C CA . ILE A 1 86 ? 11.587 -6.942 -15.814 1.00 85.81 86 ILE A CA 1
ATOM 723 C C . ILE A 1 86 ? 12.193 -7.876 -16.870 1.00 85.81 86 ILE A C 1
ATOM 725 O O . ILE A 1 86 ? 13.181 -7.530 -17.521 1.00 85.81 86 ILE A O 1
ATOM 729 N N . ARG A 1 87 ? 11.605 -9.060 -17.085 1.00 89.94 87 ARG A N 1
ATOM 730 C CA . ARG A 1 87 ? 12.065 -9.997 -18.120 1.00 89.94 87 ARG A CA 1
ATOM 731 C C . ARG A 1 87 ? 11.919 -9.409 -19.517 1.00 89.94 87 ARG A C 1
ATOM 733 O O . ARG A 1 87 ? 12.866 -9.507 -20.299 1.00 89.94 87 ARG A O 1
ATOM 740 N N . PHE A 1 88 ? 10.788 -8.777 -19.804 1.00 85.50 88 PHE A N 1
ATOM 741 C CA . PHE A 1 88 ? 10.530 -8.113 -21.075 1.00 85.50 88 PHE A CA 1
ATOM 742 C C . PHE A 1 88 ? 11.505 -6.955 -21.320 1.00 85.50 88 PHE A C 1
ATOM 744 O O . PHE A 1 88 ? 12.138 -6.901 -22.374 1.00 85.50 88 PHE A O 1
ATOM 751 N N . GLN A 1 89 ? 11.731 -6.108 -20.313 1.00 84.19 89 GLN A N 1
ATOM 752 C CA . GLN A 1 89 ? 12.731 -5.042 -20.366 1.00 84.19 89 GLN A CA 1
ATOM 753 C C . GLN A 1 89 ? 14.134 -5.602 -20.635 1.00 84.19 89 GLN A C 1
ATOM 755 O O . GLN A 1 89 ? 14.804 -5.162 -21.563 1.00 84.19 89 GLN A O 1
ATOM 760 N N . SER A 1 90 ? 14.543 -6.652 -19.914 1.00 85.31 90 SER A N 1
ATOM 761 C CA . SER A 1 90 ? 15.853 -7.284 -20.126 1.00 85.31 90 SER A CA 1
ATOM 762 C C . SER A 1 90 ? 16.029 -7.837 -21.545 1.00 85.31 90 SER A C 1
ATOM 764 O O . SER A 1 90 ? 17.148 -7.926 -22.048 1.00 85.31 90 SER A O 1
ATOM 766 N N . TRP A 1 91 ? 14.934 -8.254 -22.189 1.00 85.12 91 TRP A N 1
ATOM 767 C CA . TRP A 1 91 ? 14.953 -8.727 -23.568 1.00 85.12 91 TRP A CA 1
ATOM 768 C C . TRP A 1 91 ? 15.120 -7.563 -24.546 1.00 85.12 91 TRP A C 1
ATOM 770 O O . TRP A 1 91 ? 15.977 -7.651 -25.423 1.00 85.12 91 TRP A O 1
ATOM 780 N N . ILE A 1 92 ? 14.391 -6.462 -24.349 1.00 80.62 92 ILE A N 1
ATOM 781 C CA . ILE A 1 92 ? 14.549 -5.233 -25.141 1.00 80.62 92 ILE A CA 1
ATOM 782 C C . ILE A 1 92 ? 15.978 -4.688 -25.022 1.00 80.62 92 ILE A C 1
ATOM 784 O O . ILE A 1 92 ? 16.612 -4.423 -26.043 1.00 80.62 92 ILE A O 1
ATOM 788 N N . ASP A 1 93 ? 16.521 -4.613 -23.805 1.00 79.75 93 ASP A N 1
ATOM 789 C CA . ASP A 1 93 ? 17.881 -4.119 -23.553 1.00 79.75 93 ASP A CA 1
ATOM 790 C C . ASP A 1 93 ? 18.939 -4.970 -24.272 1.00 79.75 93 ASP A C 1
ATOM 792 O O . ASP A 1 93 ? 19.904 -4.442 -24.830 1.00 79.75 93 ASP A O 1
ATOM 796 N N . ARG A 1 94 ? 18.753 -6.299 -24.312 1.00 79.94 94 ARG A N 1
ATOM 797 C CA . ARG A 1 94 ? 19.624 -7.198 -25.087 1.00 79.94 94 ARG A CA 1
ATOM 798 C C . ARG A 1 94 ? 19.548 -6.909 -26.586 1.00 79.94 94 ARG A C 1
ATOM 800 O O . ARG A 1 94 ? 20.587 -6.876 -27.237 1.00 79.94 94 ARG A O 1
ATOM 807 N N . GLN A 1 95 ? 18.355 -6.669 -27.125 1.00 75.50 95 GLN A N 1
ATOM 808 C CA . GLN A 1 95 ? 18.172 -6.390 -28.554 1.00 75.50 95 GLN A CA 1
ATOM 809 C C . GLN A 1 95 ? 18.706 -5.009 -28.965 1.00 75.50 95 GLN A C 1
ATOM 811 O O . GLN A 1 95 ? 19.247 -4.865 -30.062 1.00 75.50 95 GLN A O 1
ATOM 816 N N . LEU A 1 96 ? 18.616 -4.009 -28.082 1.00 74.31 96 LEU A N 1
ATOM 817 C CA . LEU A 1 96 ? 19.208 -2.682 -28.287 1.00 74.31 96 LEU A CA 1
ATOM 818 C C . LEU A 1 96 ? 20.741 -2.744 -28.319 1.00 74.31 96 LEU A C 1
ATOM 820 O O . LEU A 1 96 ? 21.354 -2.138 -29.197 1.00 74.31 96 LEU A O 1
ATOM 824 N N . LYS A 1 97 ? 21.363 -3.538 -27.433 1.00 70.94 97 LYS A N 1
ATOM 825 C CA . LYS A 1 97 ? 22.825 -3.745 -27.410 1.00 70.94 97 LYS A CA 1
ATOM 826 C C . LYS A 1 97 ? 23.383 -4.393 -28.681 1.00 70.94 97 LYS A C 1
ATOM 828 O O . LYS A 1 97 ? 24.547 -4.177 -28.996 1.00 70.94 97 LYS A O 1
ATOM 833 N N . ILE A 1 98 ? 22.570 -5.151 -29.421 1.00 72.69 98 ILE A N 1
ATOM 834 C CA . ILE A 1 98 ? 22.957 -5.802 -30.688 1.00 72.69 98 ILE A CA 1
ATOM 835 C C . ILE A 1 98 ? 22.943 -4.803 -31.874 1.00 72.69 98 ILE A C 1
ATOM 837 O O . ILE A 1 98 ? 23.327 -5.146 -32.987 1.00 72.69 98 ILE A O 1
ATOM 841 N N . GLY A 1 99 ? 22.588 -3.530 -31.643 1.00 63.28 99 GLY A N 1
ATOM 842 C CA . GLY A 1 99 ? 22.863 -2.432 -32.580 1.00 63.28 99 GLY A CA 1
ATOM 843 C C . GLY A 1 99 ? 21.751 -2.121 -33.583 1.00 63.28 99 GLY A C 1
ATOM 844 O O . GLY A 1 99 ? 22.020 -1.523 -34.620 1.00 63.28 99 GLY A O 1
ATOM 845 N N . ARG A 1 100 ? 20.495 -2.506 -33.308 1.00 59.00 100 ARG A N 1
ATOM 846 C CA . ARG A 1 100 ? 19.406 -2.352 -34.293 1.00 59.00 100 ARG A CA 1
ATOM 847 C C . ARG A 1 100 ? 18.766 -0.955 -34.365 1.00 59.00 100 ARG A C 1
ATOM 849 O O . ARG A 1 100 ? 18.262 -0.632 -35.432 1.00 59.00 100 ARG A O 1
ATOM 856 N N . LEU A 1 101 ? 18.776 -0.127 -33.306 1.00 57.66 101 LEU A N 1
ATOM 857 C CA . LEU A 1 101 ? 18.076 1.181 -33.276 1.00 57.66 101 LEU A CA 1
ATOM 858 C C . LEU A 1 101 ? 18.700 2.192 -32.271 1.00 57.66 101 LEU A C 1
ATOM 860 O O . LEU A 1 101 ? 18.337 2.169 -31.095 1.00 57.66 101 LEU A O 1
ATOM 864 N N . PRO A 1 102 ? 19.584 3.119 -32.693 1.00 59.50 102 PRO A N 1
ATOM 865 C CA . PRO A 1 102 ? 20.226 4.090 -31.790 1.00 59.50 102 PRO A CA 1
ATOM 866 C C . PRO A 1 102 ? 19.337 5.289 -31.392 1.00 59.50 102 PRO A C 1
ATOM 868 O O . PRO A 1 102 ? 19.515 5.850 -30.317 1.00 59.50 102 PRO A O 1
ATOM 871 N N . HIS A 1 103 ? 18.347 5.678 -32.207 1.00 60.38 103 HIS A N 1
ATOM 872 C CA . HIS A 1 103 ? 17.553 6.902 -31.974 1.00 60.38 103 HIS A CA 1
ATOM 873 C C . HIS A 1 103 ? 16.349 6.707 -31.021 1.00 60.38 103 HIS A C 1
ATOM 875 O O . HIS A 1 103 ? 15.785 7.675 -30.517 1.00 60.38 103 HIS A O 1
ATOM 881 N N . LEU A 1 104 ? 15.941 5.462 -30.744 1.00 61.97 104 LEU A N 1
ATOM 882 C CA . LEU A 1 104 ? 14.807 5.151 -29.852 1.00 61.97 104 LEU A CA 1
ATOM 883 C C . LEU A 1 104 ? 15.229 4.784 -28.422 1.00 61.97 104 LEU A C 1
ATOM 885 O O . LEU A 1 104 ? 14.361 4.612 -27.570 1.00 61.97 104 LEU A O 1
ATOM 889 N N . MET A 1 105 ? 16.537 4.714 -28.150 1.00 62.72 105 MET A N 1
ATOM 890 C CA . MET A 1 105 ? 17.115 4.169 -26.916 1.00 62.72 105 MET A CA 1
ATOM 891 C C . MET A 1 105 ? 16.539 4.825 -25.651 1.00 62.72 105 MET A C 1
ATOM 893 O O . MET A 1 105 ? 16.056 4.121 -24.767 1.00 62.72 105 MET A O 1
ATOM 897 N N . SER A 1 106 ? 16.462 6.162 -25.640 1.00 65.62 106 SER A N 1
ATOM 898 C CA . SER A 1 106 ? 15.888 6.950 -24.539 1.00 65.62 106 SER A CA 1
ATOM 899 C C . SER A 1 106 ? 14.432 6.568 -24.237 1.00 65.62 106 SER A C 1
ATOM 901 O O . SER A 1 106 ? 14.087 6.295 -23.091 1.00 65.62 106 SER A O 1
ATOM 903 N N . LEU A 1 107 ? 13.572 6.459 -25.255 1.00 68.88 107 LEU A N 1
ATOM 904 C CA . LEU A 1 10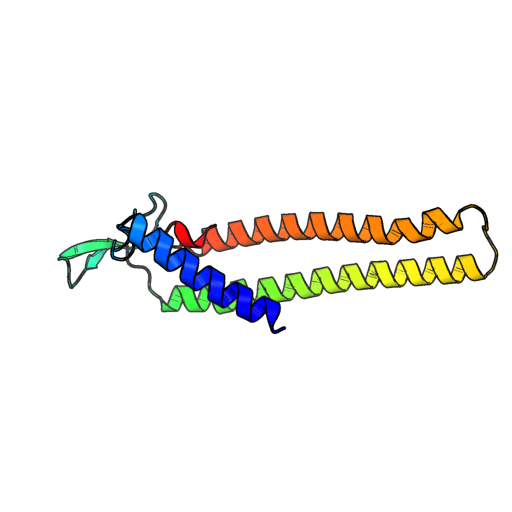7 ? 12.146 6.184 -25.051 1.00 68.88 107 LEU A CA 1
ATOM 905 C C . LEU A 1 107 ? 11.900 4.750 -24.551 1.00 68.88 107 LEU A C 1
ATOM 907 O O . LEU A 1 107 ? 11.046 4.530 -23.688 1.00 68.88 107 LEU A O 1
ATOM 911 N N . THR A 1 108 ? 12.670 3.779 -25.049 1.00 72.38 108 THR A N 1
ATOM 912 C CA . THR A 1 108 ? 12.583 2.372 -24.619 1.00 72.38 108 THR A CA 1
ATOM 913 C C . THR A 1 108 ? 12.971 2.148 -23.159 1.00 72.38 108 THR A C 1
ATOM 915 O O . THR A 1 108 ? 12.440 1.224 -22.550 1.00 72.38 108 THR A O 1
ATOM 918 N N . GLU A 1 109 ? 13.822 2.991 -22.568 1.00 74.19 109 GLU A N 1
ATOM 919 C CA . GLU A 1 109 ? 14.199 2.886 -21.149 1.00 74.19 109 GLU A CA 1
ATOM 920 C C . GLU A 1 109 ? 13.100 3.380 -20.192 1.00 74.19 109 GLU A C 1
ATOM 922 O O . GLU A 1 109 ? 12.980 2.896 -19.059 1.00 74.19 109 GLU A O 1
ATOM 927 N N . PHE A 1 110 ? 12.280 4.341 -20.629 1.00 79.88 110 PHE A N 1
ATOM 928 C CA . PHE A 1 110 ? 11.162 4.864 -19.835 1.00 79.88 110 PHE A CA 1
ATOM 929 C C . PHE A 1 110 ? 9.891 4.032 -19.986 1.00 79.88 110 PHE A C 1
ATOM 931 O O . PHE A 1 110 ? 9.119 3.922 -19.031 1.00 79.88 110 PHE A O 1
ATOM 938 N N . LEU A 1 111 ? 9.693 3.400 -21.145 1.00 82.19 111 LEU A N 1
ATOM 939 C CA . LEU A 1 111 ? 8.526 2.570 -21.440 1.00 82.19 111 LEU A CA 1
ATOM 940 C C . LEU A 1 111 ? 8.208 1.523 -20.348 1.00 82.19 111 LEU A C 1
ATOM 942 O O . LEU A 1 111 ? 7.077 1.527 -19.860 1.00 82.19 111 LEU A O 1
ATOM 946 N N . PRO A 1 112 ? 9.150 0.673 -19.886 1.00 82.75 112 PRO A N 1
ATOM 947 C CA . PRO A 1 112 ? 8.862 -0.330 -18.861 1.00 82.75 112 PRO A CA 1
ATOM 948 C C . PRO A 1 112 ? 8.580 0.289 -17.491 1.00 82.75 112 PRO A C 1
ATOM 950 O O . PRO A 1 112 ? 7.781 -0.257 -16.738 1.00 82.75 112 PRO A O 1
ATOM 953 N N . LYS A 1 113 ? 9.168 1.450 -17.173 1.00 82.44 113 LYS A N 1
ATOM 954 C CA . LYS A 1 113 ? 8.909 2.170 -15.915 1.00 82.44 113 LYS A CA 1
ATOM 955 C C . LYS A 1 113 ? 7.487 2.728 -15.886 1.00 82.44 113 LYS A C 1
ATOM 957 O O . LYS A 1 113 ? 6.798 2.599 -14.877 1.00 82.44 113 LYS A O 1
ATOM 962 N N . ILE A 1 114 ? 7.036 3.296 -17.005 1.00 87.25 114 ILE A N 1
ATOM 963 C CA . ILE A 1 114 ? 5.667 3.801 -17.166 1.00 87.25 114 ILE A CA 1
ATOM 964 C C . ILE A 1 114 ? 4.667 2.638 -17.115 1.00 87.25 114 ILE A C 1
ATOM 966 O O . ILE A 1 114 ? 3.679 2.716 -16.387 1.00 87.25 114 ILE A O 1
ATOM 970 N N . LEU A 1 115 ? 4.950 1.535 -17.818 1.00 85.75 115 LEU A N 1
ATOM 971 C CA . LEU A 1 115 ? 4.132 0.315 -17.792 1.00 85.75 115 LEU A CA 1
ATOM 972 C C . LEU A 1 115 ? 4.028 -0.268 -16.379 1.00 85.75 115 LEU A C 1
ATOM 974 O O . LEU A 1 115 ? 2.932 -0.584 -15.924 1.00 85.75 115 LEU A O 1
ATOM 978 N N . LEU A 1 116 ? 5.151 -0.356 -15.663 1.00 84.94 116 LEU A N 1
ATOM 979 C CA . LEU A 1 116 ? 5.205 -0.830 -14.283 1.00 84.94 116 LEU A CA 1
ATOM 980 C C . LEU A 1 116 ? 4.360 0.042 -13.352 1.00 84.94 116 LEU A C 1
ATOM 982 O O . LEU A 1 116 ? 3.577 -0.493 -12.567 1.00 84.94 116 LEU A O 1
ATOM 986 N N . ALA A 1 117 ? 4.499 1.367 -13.447 1.00 87.94 117 ALA A N 1
ATOM 987 C CA . ALA A 1 117 ? 3.730 2.305 -12.637 1.00 87.94 117 ALA A CA 1
ATOM 988 C C . ALA A 1 117 ? 2.226 2.159 -12.907 1.00 87.94 117 ALA A C 1
ATOM 990 O O . ALA A 1 117 ? 1.452 1.969 -11.971 1.00 87.94 117 ALA A O 1
ATOM 991 N N . LEU A 1 118 ? 1.824 2.149 -14.181 1.00 89.38 118 LEU A N 1
ATOM 992 C CA . LEU A 1 118 ? 0.424 2.039 -14.590 1.00 89.38 118 LEU A CA 1
AT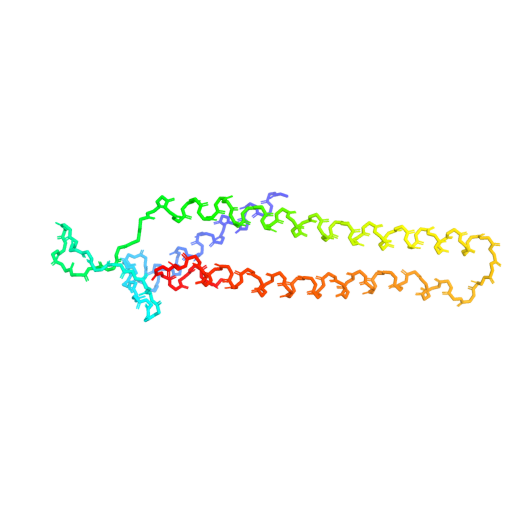OM 993 C C . LEU A 1 118 ? -0.206 0.723 -14.119 1.00 89.38 118 LEU A C 1
ATOM 995 O O . LEU A 1 118 ? -1.282 0.721 -13.521 1.00 89.38 118 LEU A O 1
ATOM 999 N N . VAL A 1 119 ? 0.491 -0.393 -14.328 1.00 85.25 119 VAL A N 1
ATOM 1000 C CA . VAL A 1 119 ? 0.039 -1.716 -13.890 1.00 85.25 119 VAL A CA 1
ATOM 1001 C C . VAL A 1 119 ? -0.078 -1.773 -12.366 1.00 85.25 119 VAL A C 1
ATOM 1003 O O . VAL A 1 119 ? -1.098 -2.228 -11.851 1.00 85.25 119 VAL A O 1
ATOM 1006 N N . THR A 1 120 ? 0.911 -1.254 -11.635 1.00 85.75 120 THR A N 1
ATOM 1007 C CA . THR A 1 120 ? 0.893 -1.232 -10.162 1.00 85.75 120 THR A CA 1
ATOM 1008 C C . THR A 1 120 ? -0.261 -0.386 -9.618 1.00 85.75 120 THR A C 1
ATOM 1010 O O . THR A 1 120 ? -0.922 -0.794 -8.658 1.00 85.75 120 THR A O 1
ATOM 1013 N N . THR A 1 121 ? -0.562 0.761 -10.235 1.00 88.00 121 THR A N 1
ATOM 1014 C CA . THR A 1 121 ? -1.708 1.603 -9.858 1.00 88.00 121 THR A CA 1
ATOM 1015 C C . THR A 1 121 ? -3.039 0.886 -10.080 1.00 88.00 121 THR A C 1
ATOM 1017 O O . THR A 1 121 ? -3.858 0.840 -9.162 1.00 88.00 121 THR A O 1
ATOM 1020 N N . ILE A 1 122 ? -3.240 0.261 -11.246 1.00 87.06 122 ILE A N 1
ATOM 1021 C CA . ILE A 1 122 ? -4.467 -0.502 -11.537 1.00 87.06 122 ILE A CA 1
ATOM 1022 C C . ILE A 1 122 ? -4.629 -1.658 -10.541 1.00 87.06 122 ILE A C 1
ATOM 1024 O O . ILE A 1 122 ? -5.707 -1.843 -9.973 1.00 87.06 122 ILE A O 1
ATOM 1028 N N . PHE A 1 123 ? -3.555 -2.404 -10.273 1.00 82.75 123 PHE A N 1
ATOM 1029 C CA . PHE A 1 123 ? -3.573 -3.484 -9.287 1.00 82.75 123 PHE A CA 1
ATOM 1030 C C . PHE A 1 123 ? -3.896 -2.992 -7.877 1.00 82.75 123 PHE A C 1
ATOM 1032 O O . PHE A 1 123 ? -4.673 -3.637 -7.174 1.00 82.75 123 PHE A O 1
ATOM 1039 N N . SER A 1 124 ? -3.354 -1.841 -7.476 1.00 83.38 124 SER A N 1
ATOM 1040 C CA . SER A 1 124 ? -3.637 -1.231 -6.173 1.00 83.38 124 SER A CA 1
ATOM 1041 C C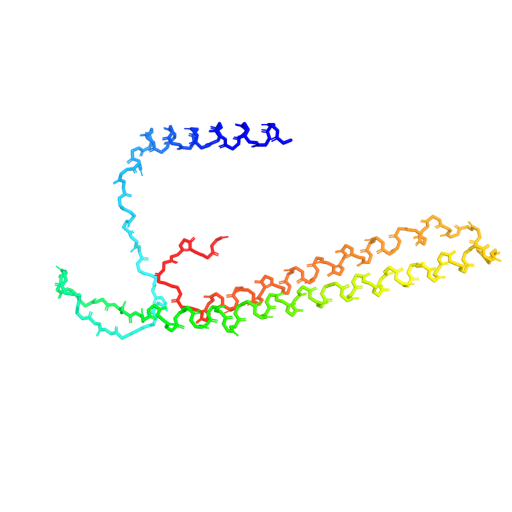 . SER A 1 124 ? -5.114 -0.862 -6.031 1.00 83.38 124 SER A C 1
ATOM 1043 O O . SER A 1 124 ? -5.707 -1.076 -4.974 1.00 83.38 124 SER A O 1
ATOM 1045 N N . ASP A 1 125 ? -5.741 -0.359 -7.093 1.00 85.31 125 ASP A N 1
ATOM 1046 C CA . ASP A 1 125 ? -7.166 -0.020 -7.091 1.00 85.31 125 ASP A CA 1
ATOM 1047 C C . ASP A 1 125 ? -8.069 -1.255 -7.060 1.00 85.31 125 ASP A C 1
ATOM 1049 O O . ASP A 1 125 ? -9.060 -1.283 -6.321 1.00 85.31 125 ASP A O 1
ATOM 1053 N N . ILE A 1 126 ? -7.716 -2.301 -7.812 1.00 83.38 126 ILE A N 1
ATOM 1054 C CA . ILE A 1 126 ? -8.406 -3.596 -7.754 1.00 83.38 126 ILE A CA 1
ATOM 1055 C C . ILE A 1 126 ? -8.272 -4.189 -6.348 1.00 83.38 126 ILE A C 1
ATOM 1057 O O . ILE A 1 126 ? -9.274 -4.600 -5.762 1.00 83.38 126 ILE A O 1
ATOM 1061 N N . TYR A 1 127 ? -7.072 -4.156 -5.766 1.00 80.38 127 TYR A N 1
ATOM 1062 C CA . TYR A 1 127 ? -6.834 -4.603 -4.397 1.00 80.38 127 TYR A CA 1
ATOM 1063 C C . TYR A 1 127 ? -7.695 -3.827 -3.398 1.00 80.38 127 TYR A C 1
ATOM 1065 O O . TYR A 1 127 ? -8.397 -4.443 -2.605 1.00 80.38 127 TYR A O 1
ATOM 1073 N N . LYS A 1 128 ? -7.746 -2.492 -3.481 1.00 79.00 128 LYS A N 1
ATOM 1074 C CA . LYS A 1 128 ? -8.611 -1.669 -2.615 1.00 79.00 128 LYS A CA 1
ATOM 1075 C C . LYS A 1 128 ? -10.093 -2.001 -2.774 1.00 79.00 128 LYS A C 1
ATOM 1077 O O . LYS A 1 128 ? -10.851 -1.888 -1.813 1.00 79.00 128 LYS A O 1
ATOM 1082 N N . ARG A 1 129 ? -10.552 -2.361 -3.976 1.00 79.75 129 ARG A N 1
ATOM 1083 C CA . ARG A 1 129 ? -11.944 -2.796 -4.199 1.00 79.75 129 ARG A CA 1
ATOM 1084 C C . ARG A 1 129 ? -12.211 -4.145 -3.542 1.00 79.75 129 ARG A C 1
ATOM 1086 O O . ARG A 1 129 ? -13.210 -4.274 -2.842 1.00 79.75 129 ARG A O 1
ATOM 1093 N N . ILE A 1 130 ? -11.307 -5.106 -3.725 1.00 76.62 130 ILE A N 1
ATOM 1094 C CA . ILE A 1 130 ? -11.400 -6.436 -3.112 1.00 76.62 130 ILE A CA 1
ATOM 1095 C C . ILE A 1 130 ? -11.332 -6.325 -1.589 1.00 76.62 130 ILE A C 1
ATOM 1097 O O . ILE A 1 130 ? -12.182 -6.889 -0.914 1.00 76.62 130 ILE A O 1
ATOM 1101 N N . ALA A 1 131 ? -10.387 -5.551 -1.053 1.00 75.25 131 ALA A N 1
ATOM 1102 C CA . ALA A 1 131 ? -10.243 -5.305 0.375 1.00 75.25 131 ALA A CA 1
ATOM 1103 C C . ALA A 1 131 ? -11.521 -4.689 0.953 1.00 75.25 131 ALA A C 1
ATOM 1105 O O . ALA A 1 131 ? -12.079 -5.244 1.889 1.00 75.25 131 ALA A O 1
ATOM 1106 N N . ARG A 1 132 ? -12.068 -3.628 0.339 1.00 71.06 132 ARG A N 1
ATOM 1107 C CA . ARG A 1 132 ? -13.346 -3.033 0.777 1.00 71.06 132 ARG A CA 1
ATOM 1108 C C . ARG A 1 132 ? -14.511 -4.018 0.712 1.00 71.06 132 ARG A C 1
ATOM 1110 O O . ARG A 1 132 ? -15.364 -4.007 1.597 1.00 71.06 132 ARG A O 1
ATOM 1117 N N . TRP A 1 133 ? -14.559 -4.861 -0.318 1.00 70.56 133 TRP A N 1
ATOM 1118 C CA . TRP A 1 133 ? -15.572 -5.908 -0.426 1.00 70.56 133 TRP A CA 1
ATOM 1119 C C . TRP A 1 133 ? -15.427 -6.943 0.696 1.00 70.56 133 TRP A C 1
ATOM 1121 O O . TRP A 1 133 ? -16.418 -7.267 1.345 1.00 70.56 133 TRP A O 1
ATOM 1131 N N . LEU A 1 134 ? -14.203 -7.384 0.993 1.00 67.19 134 LEU A N 1
ATOM 1132 C CA . LEU A 1 134 ? -13.908 -8.326 2.072 1.00 67.19 134 LEU A CA 1
ATOM 1133 C C . LEU A 1 134 ? -14.229 -7.733 3.452 1.00 67.19 134 LEU A C 1
ATOM 1135 O O . LEU A 1 134 ? -14.891 -8.381 4.257 1.00 67.19 134 LEU A O 1
ATOM 1139 N N . THR A 1 135 ? -13.853 -6.475 3.695 1.00 66.81 135 THR A N 1
ATOM 1140 C CA . THR A 1 135 ? -14.167 -5.738 4.930 1.00 66.81 135 THR A CA 1
ATOM 1141 C C . THR A 1 135 ? -15.677 -5.580 5.119 1.00 66.81 135 THR A C 1
ATOM 1143 O O . THR A 1 135 ? -16.181 -5.689 6.237 1.00 66.81 135 THR A O 1
ATOM 1146 N N . ASN A 1 136 ? -16.432 -5.371 4.033 1.00 63.94 136 ASN A N 1
ATOM 1147 C CA . ASN A 1 136 ? -17.896 -5.363 4.082 1.00 63.94 136 ASN A CA 1
ATOM 1148 C C . ASN A 1 136 ? -18.481 -6.746 4.411 1.00 63.94 136 ASN A C 1
ATOM 1150 O O . ASN A 1 136 ? -19.507 -6.816 5.086 1.00 63.94 136 ASN A O 1
ATOM 1154 N N . GLN A 1 137 ? -17.836 -7.833 3.977 1.00 63.38 137 GLN A N 1
ATOM 1155 C CA . GLN A 1 137 ? -18.251 -9.207 4.288 1.00 63.38 137 GLN A CA 1
ATOM 1156 C C . GLN A 1 137 ? -17.881 -9.640 5.718 1.00 63.38 137 GLN A C 1
ATOM 1158 O O . GLN A 1 137 ? -18.623 -10.402 6.332 1.00 63.38 137 GLN A O 1
ATOM 1163 N N . GLU A 1 138 ? -16.793 -9.121 6.296 1.00 56.94 138 GLU A N 1
ATOM 1164 C CA . GLU A 1 138 ? -16.371 -9.436 7.674 1.00 56.94 138 GLU A CA 1
ATOM 1165 C C . GLU A 1 138 ? -17.278 -8.830 8.771 1.00 56.94 138 GLU A C 1
ATOM 1167 O O . GLU A 1 138 ? -17.100 -9.142 9.953 1.00 56.94 138 GLU A O 1
ATOM 1172 N N . ASN A 1 139 ? -18.286 -8.027 8.396 1.00 58.16 139 ASN A N 1
ATOM 1173 C CA . ASN A 1 139 ? -19.339 -7.505 9.276 1.00 58.16 139 ASN A CA 1
ATOM 1174 C C . ASN A 1 139 ? -18.770 -6.910 10.580 1.00 58.16 139 ASN A C 1
ATOM 1176 O O . ASN A 1 139 ? -19.017 -7.394 11.692 1.00 58.16 139 ASN A O 1
ATOM 1180 N N . TYR A 1 140 ? -17.933 -5.881 10.433 1.00 51.31 140 TYR A N 1
ATOM 1181 C CA . TYR A 1 140 ? -17.418 -5.085 11.546 1.00 51.31 140 TYR A CA 1
ATOM 1182 C C . TYR A 1 140 ? -18.548 -4.282 12.210 1.00 51.31 140 TYR A C 1
ATOM 1184 O O . TYR A 1 140 ? -19.400 -3.720 11.524 1.00 51.31 140 TYR A O 1
ATOM 1192 N N . ARG A 1 141 ? -18.559 -4.264 13.552 1.00 45.44 141 ARG A N 1
ATOM 1193 C CA . ARG A 1 141 ? -19.592 -3.616 14.384 1.00 45.44 141 ARG A CA 1
ATOM 1194 C C . ARG A 1 141 ? -19.401 -2.094 14.467 1.00 45.44 141 ARG A C 1
ATOM 1196 O O . ARG A 1 141 ? -20.379 -1.387 14.663 1.00 45.44 141 ARG A O 1
ATOM 1203 N N . GLU A 1 142 ? -18.186 -1.600 14.220 1.00 44.50 142 GLU A N 1
ATOM 1204 C CA . GLU A 1 142 ? -17.795 -0.200 14.428 1.00 44.50 142 GLU A CA 1
ATOM 1205 C C . GLU A 1 142 ? -17.152 0.435 13.189 1.00 44.50 142 GLU A C 1
ATOM 1207 O O . GLU A 1 142 ? -16.412 -0.202 12.434 1.00 44.50 142 GLU A O 1
ATOM 1212 N N . GLN A 1 143 ? -17.439 1.725 13.008 1.00 41.22 143 GLN A N 1
ATOM 1213 C CA . GLN A 1 143 ? -17.110 2.537 11.832 1.00 41.22 143 GLN A CA 1
ATOM 1214 C C . GLN A 1 143 ? -15.604 2.823 11.672 1.00 41.22 143 GLN A C 1
ATOM 1216 O O . GLN A 1 143 ? -15.137 2.998 10.553 1.00 41.22 143 GLN A O 1
ATOM 1221 N N . ARG A 1 144 ? -14.827 2.813 12.767 1.00 40.25 144 ARG A N 1
ATOM 1222 C CA . ARG A 1 144 ? -13.412 3.249 12.796 1.00 40.25 144 ARG A CA 1
ATOM 1223 C C . ARG A 1 144 ? -12.417 2.256 12.182 1.00 40.25 144 ARG A C 1
ATOM 1225 O O . ARG A 1 144 ? -11.254 2.589 12.016 1.00 40.25 144 ARG A O 1
ATOM 1232 N N . VAL A 1 145 ? -12.853 1.036 11.867 1.00 43.75 145 VAL A N 1
ATOM 1233 C CA . VAL A 1 145 ? -12.000 -0.019 11.280 1.00 43.75 145 VAL A CA 1
ATOM 1234 C C . VAL A 1 145 ? -12.022 0.019 9.738 1.00 43.75 145 VAL A C 1
ATOM 1236 O O . VAL A 1 145 ? -11.352 -0.782 9.091 1.00 43.75 145 VAL A O 1
ATOM 1239 N N . HIS A 1 146 ? -12.812 0.917 9.135 1.00 38.47 146 HIS A N 1
ATOM 1240 C CA . HIS A 1 146 ? -13.032 0.983 7.680 1.00 38.47 146 HIS A CA 1
ATOM 1241 C C . HIS A 1 146 ? -12.290 2.130 6.969 1.00 38.47 146 HIS A C 1
ATOM 1243 O O . HIS A 1 146 ? -12.310 2.169 5.739 1.00 38.47 146 HIS A O 1
ATOM 1249 N N . ASP A 1 147 ? -11.629 3.017 7.717 1.00 35.12 147 ASP A N 1
ATOM 1250 C CA . ASP A 1 147 ? -10.784 4.101 7.183 1.00 35.12 147 ASP A CA 1
ATOM 1251 C C . ASP A 1 147 ? -9.306 3.677 7.122 1.00 35.12 147 ASP A C 1
ATOM 1253 O O . ASP A 1 147 ? -8.652 3.956 6.087 1.00 35.12 147 ASP A O 1
#

pLDDT: mean 72.21, std 15.46, range [35.12, 95.62]

Sequence (147 aa):
MIWATGFLIFWRRRQAEIAYQWNTLDMEPIEEIRSTFKGQLHRSPVTGKLEVYYPNWKRLLFRLLVTIPMIGINIMLVSFVILLIIRFQSWIDRQLKIGRLPHLMSLTEFLPKILLALVTTIFSDIYKRIARWLTNQENYREQRVHD

InterPro domains:
  IPR007632 Anoctamin [PTHR12308] (1-145)
  IPR049452 Anoctamin, transmembrane domain [PF04547] (1-144)

Secondary structure (DSSP, 8-state):
-HHHHHHHHHHHHHHHHHHHHTT-TT--------TT---EEEE-TTT-SEEEE--HHHHHHHIIIIIHHHHHHHHHHHHHHHHHHHHHHHHHHHHHHTTS-SSSHHHHHHHHHHHHHHHHHHHHHHHHHHHHHHHHHTT-SSGGG--

Radius of gyration: 25.12 Å; chains: 1; bounding box: 54×39×66 Å